Protein AF-A0A7C1QXR3-F1 (afdb_monomer_lite)

Sequence (63 aa):
MIEMPILRPVPIPTKGLGFWQRIKVWRHTTRKWEVMEDWDYPGFGTIPKGFVFDGASIPRPLW

pLDDT: mean 87.03, std 8.59, range [62.94, 96.94]

Structure (mmCIF, N/CA/C/O backbone):
data_AF-A0A7C1QXR3-F1
#
_entry.id   AF-A0A7C1QXR3-F1
#
loop_
_atom_site.group_PDB
_atom_site.id
_atom_site.type_symbol
_atom_site.label_atom_id
_atom_site.label_alt_id
_atom_site.label_comp_id
_atom_site.label_asym_id
_atom_site.label_entity_id
_atom_site.label_seq_id
_atom_site.pdbx_PDB_ins_code
_atom_site.Cartn_x
_atom_site.Cartn_y
_atom_site.Cartn_z
_atom_site.occupancy
_atom_site.B_iso_or_equiv
_atom_site.auth_seq_id
_atom_site.auth_comp_id
_atom_site.auth_asym_id
_atom_site.auth_atom_id
_atom_site.pdbx_PDB_model_num
ATOM 1 N N . MET A 1 1 ? 20.943 -6.393 -11.463 1.00 71.06 1 MET A N 1
ATOM 2 C CA . MET A 1 1 ? 19.998 -6.602 -10.343 1.00 71.06 1 MET A CA 1
ATOM 3 C C . MET A 1 1 ? 18.631 -6.179 -10.840 1.00 71.06 1 MET A C 1
ATOM 5 O O . MET A 1 1 ? 18.585 -5.225 -11.600 1.00 71.06 1 MET A O 1
ATOM 9 N N . ILE A 1 2 ? 17.565 -6.903 -10.496 1.00 82.56 2 ILE A N 1
ATOM 10 C CA . ILE A 1 2 ? 16.203 -6.466 -10.831 1.00 82.56 2 ILE A CA 1
ATOM 11 C C . ILE A 1 2 ? 15.890 -5.284 -9.915 1.00 82.56 2 ILE A C 1
ATOM 13 O O . ILE A 1 2 ? 16.005 -5.418 -8.695 1.00 82.56 2 ILE A O 1
ATOM 17 N N . GLU A 1 3 ? 15.564 -4.135 -10.493 1.00 88.56 3 GLU A N 1
ATOM 18 C CA . GLU A 1 3 ? 15.119 -2.976 -9.721 1.00 88.56 3 GLU A CA 1
ATOM 19 C C . GLU A 1 3 ? 13.729 -3.265 -9.151 1.00 88.56 3 GLU A C 1
ATOM 21 O O . GLU A 1 3 ? 12.892 -3.863 -9.823 1.00 88.56 3 GLU A O 1
ATOM 26 N N . MET A 1 4 ? 13.500 -2.927 -7.883 1.00 92.31 4 MET A N 1
ATOM 27 C CA . MET A 1 4 ? 12.192 -3.122 -7.251 1.00 92.31 4 MET A CA 1
ATOM 28 C C . MET A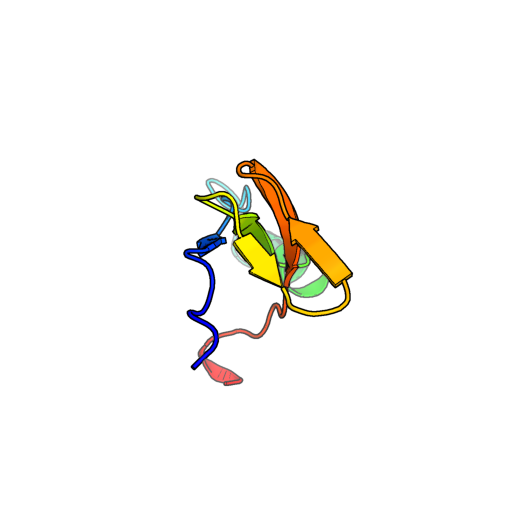 1 4 ? 11.231 -2.026 -7.719 1.00 92.31 4 MET A C 1
ATOM 30 O O . MET A 1 4 ? 11.663 -0.878 -7.817 1.00 92.31 4 MET A O 1
ATOM 34 N N . PRO A 1 5 ? 9.944 -2.340 -7.951 1.00 93.12 5 PRO A N 1
ATOM 35 C CA . PRO A 1 5 ? 9.000 -1.356 -8.456 1.00 93.12 5 PRO A CA 1
ATOM 36 C C . PRO A 1 5 ? 8.719 -0.277 -7.412 1.00 93.12 5 PRO A C 1
ATOM 38 O O . PRO A 1 5 ? 8.617 -0.557 -6.211 1.00 93.12 5 PRO A O 1
ATOM 41 N N . ILE A 1 6 ? 8.486 0.951 -7.868 1.00 94.31 6 ILE A N 1
ATOM 42 C CA . ILE A 1 6 ? 7.959 2.013 -7.011 1.00 94.31 6 ILE A CA 1
ATOM 43 C C . ILE A 1 6 ? 6.484 1.728 -6.700 1.00 94.31 6 ILE A C 1
ATOM 45 O O . ILE A 1 6 ? 5.627 1.704 -7.586 1.00 94.31 6 ILE A O 1
ATOM 49 N N . LEU A 1 7 ? 6.171 1.558 -5.413 1.00 94.81 7 LEU A N 1
ATOM 50 C CA . LEU A 1 7 ? 4.820 1.265 -4.935 1.00 94.81 7 LEU A CA 1
ATOM 51 C C . LEU A 1 7 ? 4.219 2.436 -4.155 1.00 94.81 7 LEU A C 1
ATOM 53 O O . LEU A 1 7 ? 4.859 3.023 -3.280 1.00 94.81 7 LEU A O 1
ATOM 57 N N . ARG A 1 8 ? 2.937 2.721 -4.402 1.00 9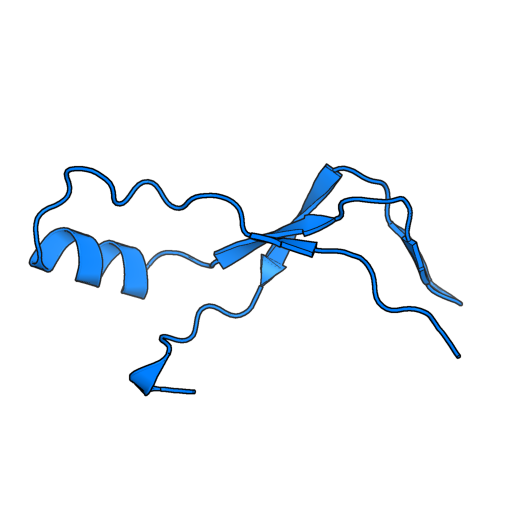4.44 8 ARG A N 1
ATOM 58 C CA . ARG A 1 8 ? 2.149 3.700 -3.645 1.00 94.44 8 ARG A CA 1
ATOM 59 C C . ARG A 1 8 ? 1.050 3.011 -2.842 1.00 94.44 8 ARG A C 1
ATOM 61 O O . ARG A 1 8 ? 0.268 2.243 -3.398 1.00 94.44 8 ARG A O 1
ATOM 68 N N . PRO A 1 9 ? 0.917 3.307 -1.542 1.00 91.81 9 PRO A N 1
ATOM 69 C CA . PRO A 1 9 ? -0.085 2.652 -0.724 1.00 91.81 9 PRO A CA 1
ATOM 70 C C . PRO A 1 9 ? -1.443 3.361 -0.906 1.00 91.81 9 PRO A C 1
ATOM 72 O O . PRO A 1 9 ? -1.570 4.557 -0.638 1.00 91.81 9 PRO A O 1
ATOM 75 N N . VAL A 1 10 ? -2.480 2.630 -1.322 1.00 91.75 10 VAL A N 1
ATOM 76 C CA . VAL A 1 10 ? -3.813 3.187 -1.621 1.00 91.75 10 VAL A CA 1
ATOM 77 C C . VAL A 1 10 ? -4.512 3.626 -0.325 1.00 91.75 10 VAL A C 1
ATOM 79 O O . VAL A 1 10 ? -4.535 2.857 0.642 1.00 91.75 10 VAL A O 1
ATOM 82 N N . PRO A 1 11 ? -5.088 4.840 -0.235 1.00 88.81 11 PRO A N 1
ATOM 83 C CA . PRO A 1 11 ? -5.759 5.307 0.979 1.00 88.81 11 PRO A CA 1
A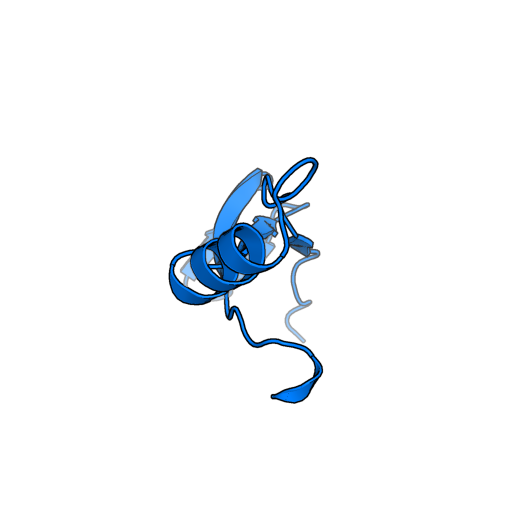TOM 84 C C . PRO A 1 11 ? -6.853 4.341 1.456 1.00 88.81 11 PRO A C 1
ATOM 86 O O . PRO A 1 11 ? -7.742 3.975 0.694 1.00 88.81 11 PRO A O 1
ATOM 89 N N . ILE A 1 12 ? -6.808 3.941 2.732 1.00 86.00 12 ILE A N 1
ATOM 90 C CA . ILE A 1 12 ? -7.925 3.212 3.351 1.00 86.00 12 ILE A CA 1
ATOM 91 C C . ILE A 1 12 ? -8.892 4.270 3.900 1.00 86.00 12 ILE A C 1
ATOM 93 O O . ILE A 1 12 ? -8.433 5.168 4.615 1.00 86.00 12 ILE A O 1
ATOM 97 N N . PRO A 1 13 ? -10.203 4.189 3.613 1.00 82.19 13 PRO A N 1
ATOM 98 C CA . PRO A 1 13 ? -11.189 5.171 4.059 1.00 82.19 13 PRO A CA 1
ATOM 99 C C . PRO A 1 13 ? -11.481 5.035 5.566 1.00 82.19 13 PRO A C 1
ATOM 101 O O . PRO A 1 13 ? -12.551 4.608 5.982 1.00 82.19 13 PRO A O 1
ATOM 104 N N . THR A 1 14 ? -10.513 5.392 6.413 1.00 82.88 14 THR A N 1
ATOM 105 C CA . THR A 1 14 ? -10.653 5.437 7.882 1.00 82.88 14 THR A CA 1
ATOM 106 C C . THR A 1 14 ? -10.935 6.837 8.419 1.00 82.88 14 THR A C 1
ATOM 108 O O . THR A 1 14 ? -11.168 7.011 9.620 1.00 82.88 14 THR A O 1
ATOM 111 N N . LYS A 1 15 ? -10.910 7.857 7.552 1.00 83.12 15 LYS A N 1
ATOM 112 C CA . LYS A 1 15 ? -11.167 9.247 7.937 1.00 83.12 15 LYS A CA 1
ATOM 113 C C . LYS A 1 15 ? -12.614 9.385 8.420 1.00 83.12 15 LYS A C 1
ATOM 115 O O . LYS A 1 15 ? -13.534 8.943 7.747 1.00 83.12 15 LYS A O 1
ATOM 120 N N . GLY A 1 16 ? -12.804 9.984 9.594 1.00 86.12 16 GLY A N 1
ATOM 121 C CA . GLY A 1 16 ? -14.127 10.148 10.211 1.00 86.12 16 GLY A CA 1
ATOM 122 C C . GLY A 1 16 ? -14.655 8.922 10.967 1.00 86.12 16 GLY A C 1
ATOM 123 O O . GLY A 1 16 ? -15.666 9.039 11.649 1.00 86.12 16 GLY A O 1
ATOM 124 N N . LEU A 1 17 ? -13.966 7.774 10.922 1.00 87.88 17 LEU A N 1
ATOM 125 C CA . LEU A 1 17 ? -14.352 6.598 11.707 1.00 87.88 17 LEU A CA 1
ATOM 126 C C . LEU A 1 17 ? -13.913 6.724 13.171 1.00 87.88 17 LEU A C 1
ATOM 128 O O . LEU A 1 17 ? -12.787 7.157 13.457 1.00 87.88 17 LEU A O 1
ATOM 132 N N . GLY A 1 18 ? -14.782 6.278 14.083 1.00 89.88 18 GLY A N 1
ATOM 133 C CA . GLY A 1 18 ? -14.495 6.160 15.514 1.00 89.88 18 GLY A CA 1
ATOM 134 C C . GLY A 1 18 ? -13.478 5.054 15.826 1.00 89.88 18 GLY A C 1
ATOM 135 O O . GLY A 1 18 ? -13.186 4.198 14.989 1.00 89.88 18 GLY A O 1
ATOM 136 N N . PHE A 1 19 ? -12.942 5.042 17.050 1.00 86.88 19 PHE A N 1
ATOM 137 C CA . PHE A 1 19 ? -11.863 4.131 17.469 1.00 86.88 19 PHE A CA 1
ATOM 138 C C . PHE A 1 19 ? -12.151 2.646 17.162 1.00 86.88 19 PHE A C 1
ATOM 140 O O . PHE A 1 19 ? -11.376 1.994 16.463 1.00 86.88 19 PHE A O 1
ATOM 147 N N . TRP A 1 20 ? -13.312 2.129 17.576 1.00 88.88 20 TRP A N 1
ATOM 148 C CA . TRP A 1 20 ? -13.701 0.731 17.339 1.00 88.88 20 TRP A CA 1
ATOM 149 C C . TRP A 1 20 ? -13.926 0.392 15.860 1.00 88.88 20 TRP A C 1
ATOM 151 O O . TRP A 1 20 ? -13.657 -0.728 15.428 1.00 88.88 20 TRP A O 1
ATOM 161 N N . GLN A 1 21 ? -14.398 1.354 15.064 1.00 87.00 21 GLN A N 1
ATOM 162 C CA . GLN A 1 21 ? -14.570 1.172 13.621 1.00 87.00 21 GLN A CA 1
ATOM 163 C C . GLN A 1 21 ? -13.214 1.055 12.918 1.00 87.00 21 GLN A C 1
ATOM 165 O O . GLN A 1 21 ? -13.064 0.222 12.030 1.00 87.00 21 GLN A O 1
ATOM 170 N N . ARG A 1 22 ? -12.196 1.807 13.359 1.00 85.50 22 ARG A N 1
ATOM 171 C CA . ARG A 1 22 ? -10.824 1.678 12.840 1.00 85.50 22 ARG A CA 1
ATOM 172 C C . ARG A 1 22 ? -10.220 0.306 13.138 1.00 85.50 22 ARG A C 1
ATOM 174 O O . ARG A 1 22 ? -9.586 -0.260 12.255 1.00 85.50 22 ARG A O 1
ATOM 181 N N . ILE A 1 23 ? -10.466 -0.256 14.327 1.00 86.50 23 ILE A N 1
ATOM 182 C CA . ILE A 1 23 ? -10.037 -1.626 14.671 1.00 86.50 23 ILE A CA 1
ATOM 183 C C . ILE A 1 23 ? -10.703 -2.651 13.743 1.00 86.50 23 ILE A C 1
ATOM 185 O O . ILE A 1 23 ? -10.032 -3.542 13.227 1.00 86.50 23 ILE A O 1
ATOM 189 N N . LYS A 1 24 ? -12.008 -2.506 13.473 1.00 85.62 24 LYS A N 1
ATOM 190 C CA . LYS A 1 24 ? -12.717 -3.373 12.515 1.00 85.62 24 LYS A CA 1
ATOM 191 C C . LYS A 1 24 ? -12.132 -3.263 11.107 1.00 85.62 24 LYS A C 1
ATOM 193 O O . LYS A 1 24 ? -11.889 -4.289 10.481 1.00 85.62 24 LYS A O 1
ATOM 198 N N . VAL A 1 25 ? -11.882 -2.043 10.625 1.00 86.69 25 VAL A N 1
ATOM 199 C CA . VAL A 1 25 ? -11.259 -1.816 9.312 1.00 86.69 25 VAL A CA 1
ATOM 200 C C . VAL A 1 25 ? -9.892 -2.478 9.250 1.00 86.69 25 VAL A C 1
ATOM 202 O O . VAL A 1 25 ? -9.621 -3.192 8.295 1.00 86.69 25 VAL A O 1
ATOM 205 N N . TRP A 1 26 ? -9.068 -2.312 10.281 1.00 79.88 26 TRP A N 1
ATOM 206 C CA . TRP A 1 26 ? -7.768 -2.963 10.344 1.00 79.88 26 TRP A CA 1
ATOM 207 C C . TRP A 1 26 ? -7.879 -4.499 10.269 1.00 79.88 26 TRP A C 1
ATOM 209 O O . TRP A 1 26 ? -7.169 -5.112 9.478 1.00 79.88 26 TRP A O 1
ATOM 219 N N . ARG A 1 27 ? -8.812 -5.122 11.003 1.00 82.56 27 ARG A N 1
ATOM 220 C CA . ARG A 1 27 ? -9.006 -6.585 10.973 1.00 82.56 27 ARG A CA 1
ATOM 221 C C . ARG A 1 27 ? -9.503 -7.116 9.622 1.00 82.56 27 ARG A C 1
ATOM 223 O O . ARG A 1 27 ? -9.201 -8.250 9.274 1.00 82.56 27 ARG A O 1
ATOM 230 N N . HIS A 1 28 ? -10.312 -6.339 8.903 1.00 84.56 28 HIS A N 1
ATOM 231 C CA . HIS A 1 28 ? -11.032 -6.809 7.712 1.00 84.56 28 HIS A CA 1
ATOM 232 C C . HIS A 1 28 ? -10.510 -6.256 6.384 1.00 84.56 28 HIS A C 1
ATOM 234 O O . HIS A 1 28 ? -11.047 -6.612 5.339 1.00 84.56 28 HIS A O 1
ATOM 240 N N . THR A 1 29 ? -9.502 -5.384 6.402 1.00 83.56 29 THR A N 1
ATOM 241 C CA . THR A 1 29 ? -9.013 -4.718 5.189 1.00 83.56 29 THR A CA 1
ATOM 242 C C . THR A 1 29 ? -7.565 -5.081 4.915 1.00 83.56 29 THR A C 1
ATOM 244 O O . THR A 1 29 ? -6.671 -4.822 5.725 1.00 83.56 29 THR A O 1
ATOM 247 N N . THR A 1 30 ? -7.325 -5.607 3.720 1.00 86.81 30 THR A N 1
ATOM 248 C CA . THR A 1 30 ? -5.980 -5.782 3.173 1.00 86.81 30 THR A CA 1
ATOM 249 C C . THR A 1 30 ? -5.463 -4.452 2.628 1.00 86.81 30 THR A C 1
ATOM 251 O O . THR A 1 30 ? -6.218 -3.661 2.052 1.00 86.81 30 THR A O 1
ATOM 254 N N . ARG A 1 31 ? -4.174 -4.156 2.830 1.00 88.50 31 ARG A N 1
ATOM 255 C CA . ARG A 1 31 ? -3.576 -2.915 2.333 1.00 88.50 31 ARG A CA 1
ATOM 256 C C . ARG A 1 31 ? -3.355 -3.058 0.834 1.00 88.50 31 ARG A C 1
ATOM 258 O O . ARG A 1 31 ? -2.559 -3.886 0.411 1.00 88.50 31 ARG A O 1
ATOM 265 N N . LYS A 1 32 ? -4.019 -2.216 0.049 1.00 92.38 32 LYS A N 1
ATOM 266 C CA . LYS A 1 32 ? -3.796 -2.152 -1.395 1.00 92.38 32 LYS A CA 1
ATOM 267 C C . LYS A 1 32 ? -2.597 -1.277 -1.731 1.00 92.38 32 LYS A C 1
ATOM 269 O O . LYS A 1 32 ? -2.405 -0.222 -1.117 1.00 92.38 32 LYS A O 1
ATOM 274 N N . TRP A 1 33 ? -1.827 -1.710 -2.716 1.00 93.50 33 TRP A N 1
ATOM 275 C CA . TRP A 1 33 ? -0.683 -1.000 -3.272 1.00 93.50 33 TRP A CA 1
ATOM 276 C C . TRP A 1 33 ? -0.852 -0.864 -4.776 1.00 93.50 33 TRP A C 1
ATOM 278 O O . TRP A 1 33 ? -1.412 -1.746 -5.417 1.00 93.50 33 TRP A O 1
ATOM 288 N N . GLU A 1 34 ? -0.389 0.253 -5.313 1.00 95.88 34 GLU A N 1
ATOM 289 C CA . GLU A 1 34 ? -0.422 0.574 -6.734 1.00 95.88 34 GLU A CA 1
ATOM 290 C C . GLU A 1 34 ? 1.007 0.689 -7.259 1.00 95.88 34 GLU A C 1
ATOM 292 O O . GLU A 1 34 ? 1.838 1.365 -6.644 1.00 95.88 34 GLU A O 1
ATOM 297 N N . VAL A 1 35 ? 1.285 0.041 -8.387 1.00 95.88 35 VAL A N 1
ATOM 298 C CA . VAL A 1 35 ? 2.566 0.149 -9.091 1.00 95.88 35 VAL A CA 1
ATOM 299 C C . VAL A 1 35 ? 2.612 1.488 -9.830 1.00 95.88 35 VAL A C 1
ATOM 301 O O . VAL A 1 35 ? 1.712 1.812 -10.603 1.00 95.88 35 VAL A O 1
ATOM 304 N N . MET A 1 36 ? 3.638 2.298 -9.577 1.00 96.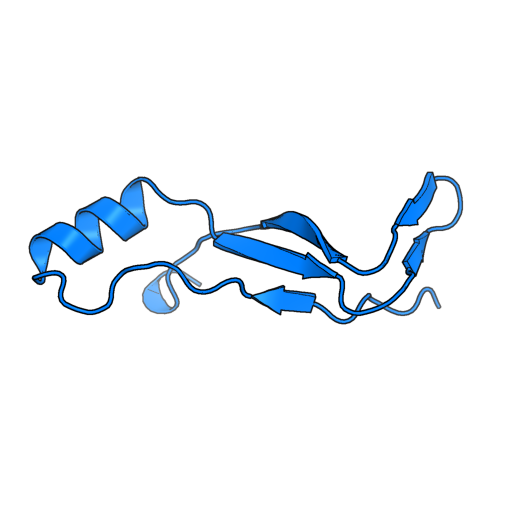94 36 MET A N 1
ATOM 305 C CA . MET A 1 36 ? 3.720 3.674 -10.089 1.00 96.94 36 MET A CA 1
ATOM 306 C C . MET A 1 36 ? 4.390 3.795 -11.464 1.00 96.94 36 MET A C 1
ATOM 308 O O . MET A 1 36 ? 4.346 4.871 -12.071 1.00 96.94 36 MET A O 1
ATOM 312 N N . GLU A 1 37 ? 4.954 2.703 -11.968 1.00 95.38 37 GLU A N 1
ATOM 313 C CA . GLU A 1 37 ? 5.696 2.600 -13.224 1.00 95.38 37 GLU A CA 1
ATOM 314 C C . GLU A 1 37 ? 5.467 1.233 -13.878 1.00 95.38 37 GLU A C 1
ATOM 316 O O . GLU A 1 37 ? 4.964 0.317 -13.231 1.00 95.38 37 GLU A O 1
ATOM 321 N N . ASP A 1 38 ? 5.802 1.104 -15.159 1.00 95.75 38 ASP A N 1
ATOM 322 C CA . ASP A 1 38 ? 5.824 -0.210 -15.800 1.00 95.75 38 ASP A CA 1
ATOM 323 C C . ASP A 1 38 ? 7.029 -0.986 -15.253 1.00 95.75 38 ASP A C 1
ATOM 325 O O . ASP A 1 38 ? 8.154 -0.487 -15.272 1.00 95.75 38 ASP A O 1
ATOM 329 N N . TRP A 1 39 ? 6.790 -2.185 -14.724 1.00 94.62 39 TRP A N 1
ATOM 330 C CA . TRP A 1 39 ? 7.814 -2.997 -14.074 1.00 94.62 39 TRP A CA 1
ATOM 331 C C . TRP A 1 39 ? 7.985 -4.342 -14.766 1.00 94.62 39 TRP A C 1
ATOM 333 O O . TRP A 1 39 ? 7.095 -5.192 -14.735 1.00 94.62 39 TRP A O 1
ATOM 343 N N . ASP A 1 40 ? 9.154 -4.550 -15.363 1.00 93.19 40 ASP A N 1
ATOM 344 C CA . ASP A 1 40 ? 9.495 -5.788 -16.053 1.00 93.19 40 ASP A CA 1
ATOM 345 C C . ASP A 1 40 ? 10.106 -6.810 -15.096 1.00 93.19 40 ASP A C 1
ATOM 347 O O . ASP A 1 40 ? 11.238 -6.656 -14.628 1.00 93.19 40 ASP A O 1
ATOM 351 N N . TYR A 1 41 ? 9.381 -7.903 -14.848 1.00 89.25 41 TYR A N 1
ATOM 352 C CA . TYR A 1 41 ? 9.912 -9.030 -14.093 1.00 89.25 41 TYR A CA 1
ATOM 353 C C . TYR A 1 41 ? 10.396 -10.146 -15.032 1.00 89.25 41 TYR A C 1
ATOM 355 O O . TYR A 1 41 ? 9.593 -10.719 -15.786 1.00 89.25 41 TYR A O 1
ATOM 363 N N . PRO A 1 42 ? 11.693 -10.511 -14.985 1.00 88.00 42 PRO A N 1
ATOM 364 C CA . PRO A 1 42 ? 12.241 -11.573 -15.819 1.00 88.00 42 PRO A CA 1
ATOM 365 C C . PRO A 1 42 ? 11.478 -12.891 -15.651 1.00 88.00 42 PRO A C 1
ATOM 367 O O . PRO A 1 42 ? 11.362 -13.424 -14.551 1.00 88.00 42 PRO A O 1
ATOM 370 N N . GLY A 1 43 ? 10.965 -13.428 -16.760 1.00 87.31 43 GLY A N 1
ATOM 371 C CA . GLY A 1 43 ? 10.244 -14.705 -16.785 1.00 87.31 43 GLY A CA 1
ATOM 372 C C . GLY A 1 43 ? 8.747 -14.629 -16.466 1.00 87.31 43 GLY A C 1
ATOM 373 O O . GLY A 1 43 ? 8.082 -15.657 -16.546 1.00 87.31 43 GLY A O 1
ATOM 374 N N . PHE A 1 44 ? 8.203 -13.447 -16.151 1.00 87.06 44 PHE A N 1
ATOM 375 C CA . PHE A 1 44 ? 6.766 -13.264 -15.884 1.00 87.06 44 PHE A CA 1
ATOM 376 C C . PHE A 1 44 ? 6.135 -12.146 -16.728 1.00 87.06 44 PHE A C 1
ATOM 378 O O . PHE A 1 44 ? 4.942 -12.200 -17.017 1.00 87.06 44 PHE A O 1
ATOM 385 N N . GLY A 1 45 ? 6.945 -11.187 -17.190 1.00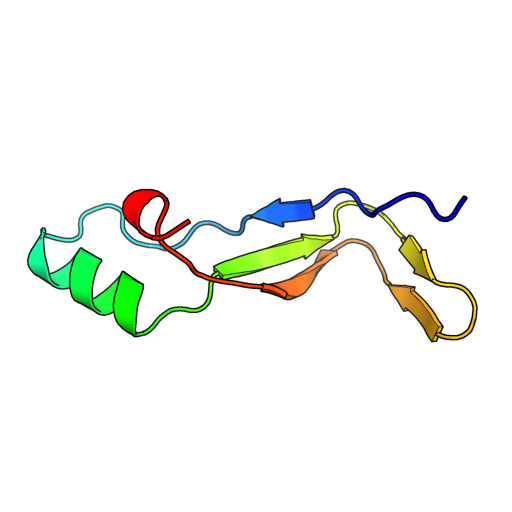 91.31 45 GLY A N 1
ATOM 386 C CA . GLY A 1 45 ? 6.528 -10.110 -18.089 1.00 91.31 45 GLY A CA 1
ATOM 387 C C . GLY A 1 45 ? 6.392 -8.758 -17.390 1.00 91.31 45 GLY A C 1
ATOM 388 O O . GLY A 1 45 ? 6.849 -8.576 -16.261 1.00 91.31 45 GLY A O 1
ATOM 389 N N . THR A 1 46 ? 5.777 -7.811 -18.096 1.00 94.62 46 THR A N 1
ATOM 390 C CA . THR A 1 46 ? 5.583 -6.429 -17.644 1.00 94.62 46 THR A CA 1
ATOM 391 C C . THR A 1 46 ? 4.337 -6.309 -16.773 1.00 94.62 46 THR A C 1
ATOM 393 O O . THR A 1 46 ? 3.227 -6.618 -17.211 1.00 94.62 46 THR A O 1
ATOM 396 N N . ILE A 1 47 ? 4.502 -5.812 -15.549 1.00 94.94 47 ILE A N 1
ATOM 397 C CA . ILE A 1 47 ? 3.403 -5.339 -14.709 1.00 94.94 47 ILE A CA 1
ATOM 398 C C . ILE A 1 47 ? 3.184 -3.858 -15.030 1.00 94.94 47 ILE A C 1
ATOM 400 O O . ILE A 1 47 ? 4.091 -3.059 -14.803 1.00 94.94 47 ILE A O 1
ATOM 404 N N . PRO A 1 48 ? 2.013 -3.465 -15.553 1.00 96.38 48 PRO A N 1
ATOM 405 C CA . PRO A 1 48 ? 1.803 -2.098 -15.998 1.00 96.38 48 PRO A CA 1
ATOM 406 C C . PRO A 1 48 ? 1.626 -1.131 -14.826 1.00 96.38 48 PRO A C 1
ATOM 408 O O . PRO A 1 48 ? 1.079 -1.471 -13.768 1.00 96.38 48 PRO A O 1
ATOM 411 N N . LYS A 1 49 ? 1.992 0.124 -15.068 1.00 96.50 49 LYS A N 1
ATOM 412 C CA . LYS A 1 49 ? 1.667 1.256 -14.210 1.00 96.50 49 LYS A CA 1
ATOM 413 C C . LYS A 1 49 ? 0.167 1.303 -13.919 1.00 96.50 49 LYS A C 1
ATOM 415 O O . LYS A 1 49 ? -0.673 1.188 -14.810 1.00 96.50 49 LYS A O 1
ATOM 420 N N . GLY A 1 50 ? -0.170 1.537 -12.656 1.00 95.75 50 GLY A N 1
ATOM 421 C CA . GLY A 1 50 ? -1.544 1.563 -12.164 1.00 95.75 50 GLY A CA 1
ATOM 422 C C . GLY A 1 50 ? -2.083 0.189 -11.769 1.00 95.75 50 GLY A C 1
ATOM 423 O O . GLY A 1 50 ? -3.219 0.102 -11.305 1.00 95.75 50 GLY A O 1
ATOM 424 N N . PHE A 1 51 ? -1.297 -0.886 -11.905 1.00 95.56 51 PHE A N 1
ATOM 425 C CA . PHE A 1 51 ? -1.674 -2.188 -11.366 1.00 95.56 51 PHE A CA 1
ATOM 426 C C . PHE A 1 51 ? -1.853 -2.101 -9.846 1.00 95.56 51 PHE A C 1
ATOM 428 O O . PHE A 1 51 ? -0.947 -1.674 -9.128 1.00 95.56 51 PHE A O 1
ATOM 435 N N . VAL A 1 52 ? -3.026 -2.508 -9.356 1.00 95.19 52 VAL A N 1
ATOM 436 C CA . VAL A 1 52 ? -3.358 -2.508 -7.928 1.00 95.19 52 VAL A CA 1
ATOM 437 C C . VAL A 1 52 ? -3.40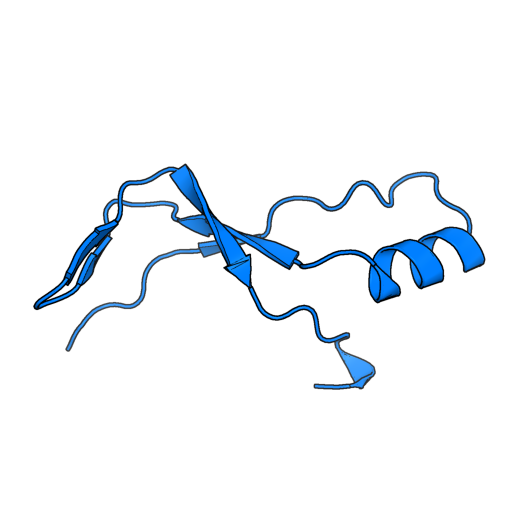3 -3.937 -7.417 1.00 95.19 52 VAL A C 1
ATOM 439 O O . VAL A 1 52 ? -4.134 -4.766 -7.957 1.00 95.19 52 VAL A O 1
ATOM 442 N N . PHE A 1 53 ? -2.685 -4.205 -6.332 1.00 93.69 53 PHE A N 1
ATOM 443 C CA . PHE A 1 53 ? -2.655 -5.516 -5.694 1.00 93.69 53 PHE A CA 1
ATOM 444 C C . PHE A 1 53 ? -2.785 -5.430 -4.176 1.00 93.69 53 PHE A C 1
ATOM 446 O O . PHE A 1 53 ? -2.586 -4.381 -3.554 1.00 93.69 53 PHE A O 1
ATOM 453 N N . ASP A 1 54 ? -3.132 -6.567 -3.586 1.00 92.31 54 ASP A N 1
ATOM 454 C CA . ASP A 1 54 ? -3.239 -6.749 -2.147 1.00 92.31 54 ASP A CA 1
ATOM 455 C C . ASP A 1 54 ? -1.852 -7.059 -1.563 1.00 92.31 54 ASP A C 1
ATOM 457 O O . ASP A 1 54 ? -1.222 -8.056 -1.909 1.00 92.31 54 ASP A O 1
ATOM 461 N N . GLY A 1 55 ? -1.362 -6.192 -0.678 1.00 85.00 55 GLY A N 1
ATOM 462 C CA . GLY A 1 55 ? -0.103 -6.365 0.044 1.00 85.00 55 GLY A CA 1
ATOM 463 C C . GLY A 1 55 ? -0.314 -6.657 1.528 1.00 85.00 55 GLY A C 1
ATOM 464 O O . GLY A 1 55 ? -1.418 -6.538 2.068 1.00 85.00 55 GLY A O 1
ATOM 465 N N . ALA A 1 56 ? 0.774 -7.012 2.214 1.00 77.81 56 ALA A N 1
ATOM 466 C CA . ALA A 1 56 ? 0.742 -7.287 3.646 1.00 77.81 56 ALA A CA 1
ATOM 467 C C . ALA A 1 56 ? 0.169 -6.095 4.440 1.00 77.81 56 ALA A C 1
ATOM 469 O O . ALA A 1 56 ? 0.561 -4.941 4.250 1.00 77.81 56 ALA A O 1
ATOM 470 N N . SER A 1 57 ? -0.769 -6.393 5.342 1.00 69.81 57 SER A N 1
ATOM 471 C CA . SER A 1 57 ? -1.445 -5.424 6.209 1.00 69.81 57 SER A CA 1
ATOM 472 C C . SER A 1 57 ? -1.138 -5.757 7.668 1.00 69.81 57 SER A C 1
ATOM 474 O O . SER A 1 57 ? -1.963 -6.318 8.386 1.00 69.81 57 SER A O 1
ATOM 476 N N . ILE A 1 58 ? 0.091 -5.469 8.100 1.00 69.12 58 ILE A N 1
ATOM 477 C CA . ILE A 1 58 ? 0.527 -5.662 9.488 1.00 69.12 58 ILE A CA 1
ATOM 478 C C . ILE A 1 58 ? 0.602 -4.278 10.146 1.00 69.12 58 ILE A C 1
ATOM 480 O O . ILE A 1 58 ? 1.211 -3.364 9.581 1.00 69.12 58 ILE A O 1
ATOM 484 N N . PRO A 1 59 ? -0.026 -4.056 11.315 1.00 67.25 59 PRO A N 1
ATOM 485 C CA . PRO A 1 59 ? 0.192 -2.836 12.078 1.00 67.25 59 PRO A CA 1
ATOM 486 C C . PRO A 1 59 ? 1.657 -2.661 12.404 1.00 67.25 59 PRO A C 1
ATOM 488 O O . PRO A 1 59 ? 2.310 -3.603 12.829 1.00 67.25 59 PRO A O 1
ATOM 491 N N . ARG A 1 60 ? 2.113 -1.413 12.378 1.00 64.62 60 ARG A N 1
ATOM 492 C CA . ARG A 1 60 ? 3.448 -1.046 12.858 1.00 64.62 60 ARG A CA 1
ATOM 493 C C . ARG A 1 60 ? 3.847 -1.631 14.227 1.00 64.62 60 ARG A C 1
ATOM 495 O O . ARG A 1 60 ? 4.992 -2.028 14.327 1.00 64.62 60 ARG A O 1
ATOM 502 N N . PRO A 1 61 ? 2.985 -1.719 15.263 1.00 69.38 61 PRO A N 1
ATOM 503 C CA . PRO A 1 61 ? 3.382 -2.359 16.525 1.00 69.38 61 PRO A CA 1
ATOM 504 C C . PRO A 1 61 ? 3.546 -3.890 16.464 1.00 69.38 61 PRO A C 1
ATOM 506 O O . PRO A 1 61 ? 4.013 -4.466 17.437 1.00 69.38 61 PRO A O 1
ATOM 509 N N . LEU A 1 62 ? 3.116 -4.551 15.384 1.00 71.06 62 LEU A N 1
ATOM 510 C CA . LEU A 1 62 ? 3.265 -5.997 15.165 1.00 71.06 62 LEU A CA 1
ATOM 511 C C . LEU A 1 62 ? 4.335 -6.327 14.109 1.00 71.06 62 LEU A C 1
ATOM 513 O O . LEU A 1 62 ? 4.461 -7.490 13.728 1.00 71.06 62 LEU A O 1
ATOM 517 N N . TRP A 1 63 ? 5.030 -5.310 13.597 1.00 62.94 63 TRP A N 1
ATOM 518 C CA . TRP A 1 63 ? 6.161 -5.458 12.689 1.00 62.94 63 TRP A CA 1
ATOM 519 C C . TRP A 1 63 ? 7.459 -5.509 13.491 1.00 62.94 63 TRP A C 1
ATOM 521 O O . TRP A 1 63 ? 8.308 -6.356 13.143 1.00 62.94 63 TRP A O 1
#

Secondary structure (DSSP, 8-state):
-PPPPPEEEPPPS-TT--HHHHHHHHHH-PEEEEE-S-EEETTTEEEPTT-EEEE----GGG-

Radius of gyration: 14.91 Å; chains: 1; bounding box: 35×25×36 Å

Foldseek 3Di:
DFDDFDKDWDDDPCPPPDPVVVVVCLVPDFTKIFGQAFGQDPPPGTDHGGDIDGDDRDDPVRD